Protein AF-A0A1I8ANA0-F1 (afdb_monomer_lite)

Structure (mmCIF, N/CA/C/O backbone):
data_AF-A0A1I8ANA0-F1
#
_entry.id   AF-A0A1I8ANA0-F1
#
loop_
_atom_site.group_PDB
_atom_site.id
_atom_site.type_symbol
_atom_site.label_atom_id
_atom_site.label_alt_id
_atom_site.label_comp_id
_atom_site.label_asym_id
_atom_site.label_entity_id
_atom_site.label_seq_id
_atom_site.pdbx_PDB_ins_code
_atom_site.Cartn_x
_atom_site.Cartn_y
_atom_site.Cartn_z
_atom_site.occupancy
_atom_site.B_iso_or_equiv
_atom_site.auth_seq_id
_atom_site.auth_comp_id
_atom_site.auth_asym_id
_atom_site.auth_atom_id
_atom_site.pdbx_PDB_model_num
ATOM 1 N N . LEU A 1 1 ? -6.307 -20.493 1.483 1.00 64.56 1 LEU A N 1
ATOM 2 C CA . LEU A 1 1 ? -5.227 -21.042 0.619 1.00 64.56 1 LEU A CA 1
ATOM 3 C C . LEU A 1 1 ? -5.372 -20.639 -0.848 1.00 64.56 1 LEU A C 1
ATOM 5 O O . LEU A 1 1 ? -4.423 -20.088 -1.388 1.00 64.56 1 LEU A O 1
ATOM 9 N N . LEU A 1 2 ? -6.536 -20.837 -1.482 1.00 73.88 2 LEU A N 1
ATOM 10 C CA . LEU A 1 2 ? -6.753 -20.455 -2.888 1.00 73.88 2 LEU A CA 1
ATOM 11 C C . LEU A 1 2 ? -6.460 -18.962 -3.163 1.00 73.88 2 LEU A C 1
ATOM 13 O O . LEU A 1 2 ? -5.637 -18.647 -4.017 1.00 73.88 2 LEU A O 1
ATOM 17 N N . ALA A 1 3 ? -7.072 -18.061 -2.382 1.00 73.88 3 ALA A N 1
ATOM 18 C CA . ALA A 1 3 ? -6.916 -16.607 -2.524 1.00 73.88 3 ALA A CA 1
ATOM 19 C C . ALA A 1 3 ? -5.510 -16.096 -2.170 1.00 73.88 3 ALA A C 1
ATOM 21 O O . ALA A 1 3 ? -5.015 -15.151 -2.773 1.00 73.88 3 ALA A O 1
ATOM 22 N N . TYR A 1 4 ? -4.884 -16.726 -1.173 1.00 74.56 4 TYR A N 1
ATOM 23 C CA . TYR A 1 4 ? -3.619 -16.271 -0.598 1.00 74.56 4 TYR A CA 1
ATOM 24 C C . TYR A 1 4 ? -2.387 -16.892 -1.250 1.00 74.56 4 TYR A C 1
ATOM 26 O O . TYR A 1 4 ? -1.323 -16.320 -1.128 1.00 74.56 4 TYR A O 1
ATOM 34 N N . VAL A 1 5 ? -2.484 -18.047 -1.911 1.00 77.44 5 VAL A N 1
ATOM 35 C CA . VAL A 1 5 ? -1.300 -18.761 -2.425 1.00 77.44 5 VAL A CA 1
ATOM 36 C C . VAL A 1 5 ? -1.468 -19.128 -3.891 1.00 77.44 5 VAL A C 1
ATOM 38 O O . VAL A 1 5 ? -0.645 -18.750 -4.719 1.00 77.44 5 VAL A O 1
ATOM 41 N N . PHE A 1 6 ? -2.550 -19.826 -4.238 1.00 78.06 6 PHE A N 1
ATOM 42 C CA . PHE A 1 6 ? -2.713 -20.365 -5.588 1.00 78.06 6 PHE A CA 1
ATOM 43 C C . PHE A 1 6 ? -2.855 -19.259 -6.640 1.00 78.06 6 PHE A C 1
ATOM 45 O O . PHE A 1 6 ? -2.128 -19.237 -7.632 1.00 78.06 6 PHE A O 1
ATOM 52 N N . LEU A 1 7 ? -3.753 -18.305 -6.390 1.00 80.44 7 LEU A N 1
ATOM 53 C CA . LEU A 1 7 ? -4.012 -17.195 -7.300 1.00 80.44 7 LEU A CA 1
ATOM 54 C C . LEU A 1 7 ? -2.770 -16.281 -7.440 1.00 80.44 7 LEU A C 1
ATOM 56 O O . LEU A 1 7 ? -2.364 -16.042 -8.581 1.00 80.44 7 LEU A O 1
ATOM 60 N N . PRO A 1 8 ? -2.068 -15.902 -6.348 1.00 80.62 8 PRO A N 1
ATOM 61 C CA . PRO A 1 8 ? -0.796 -15.190 -6.434 1.00 80.62 8 PRO A CA 1
ATOM 62 C C . PRO A 1 8 ? 0.287 -15.848 -7.287 1.00 80.62 8 PRO A C 1
ATOM 64 O O . PRO A 1 8 ? 0.908 -15.206 -8.138 1.00 80.62 8 PRO A O 1
ATOM 67 N N . VAL A 1 9 ? 0.500 -17.150 -7.091 1.00 80.88 9 VAL A N 1
ATOM 68 C CA . VAL A 1 9 ? 1.539 -17.903 -7.804 1.00 80.88 9 VAL A CA 1
ATOM 69 C C . VAL A 1 9 ? 1.214 -18.027 -9.292 1.00 80.88 9 VAL A C 1
ATOM 71 O O . VAL A 1 9 ? 2.098 -17.832 -10.129 1.00 80.88 9 VAL A O 1
ATOM 74 N N . MET A 1 10 ? -0.046 -18.300 -9.644 1.00 82.00 10 MET A N 1
ATOM 75 C CA . MET A 1 10 ? -0.459 -18.392 -11.047 1.00 82.00 10 MET A CA 1
ATOM 76 C C . MET A 1 10 ? -0.242 -17.079 -11.801 1.00 82.00 10 MET A C 1
ATOM 78 O O . MET A 1 10 ? 0.272 -17.084 -12.920 1.00 82.00 10 MET A O 1
ATOM 82 N N . VAL A 1 11 ? -0.608 -15.952 -11.193 1.00 81.62 11 VAL A N 1
ATOM 83 C CA . VAL A 1 11 ? -0.467 -14.632 -11.819 1.00 81.62 11 VAL A CA 1
ATOM 84 C C . VAL A 1 11 ? 1.005 -14.262 -11.954 1.00 81.62 11 VAL A C 1
ATOM 86 O O . VAL A 1 11 ? 1.422 -13.803 -13.015 1.00 81.62 11 VAL A O 1
ATOM 89 N N . PHE A 1 12 ? 1.826 -14.540 -10.940 1.00 82.06 12 PHE A N 1
ATOM 90 C CA . PHE A 1 12 ? 3.270 -14.328 -11.028 1.00 82.06 12 PHE A CA 1
ATOM 91 C C . PHE A 1 12 ? 3.913 -15.141 -12.165 1.00 82.06 12 PHE A C 1
ATOM 93 O O . PHE A 1 12 ? 4.742 -14.622 -12.916 1.00 82.06 12 PHE A O 1
ATOM 100 N N . ALA A 1 13 ? 3.490 -16.395 -12.352 1.00 81.31 13 ALA A N 1
ATOM 101 C CA . ALA A 1 13 ? 3.952 -17.229 -13.460 1.00 81.31 13 ALA A CA 1
ATOM 102 C C . ALA A 1 13 ? 3.537 -16.676 -14.836 1.00 81.31 13 ALA A C 1
ATOM 104 O O . ALA A 1 13 ? 4.264 -16.857 -15.814 1.00 81.31 13 ALA A O 1
ATOM 105 N N . GLN A 1 14 ? 2.392 -15.992 -14.929 1.00 80.62 14 GLN A N 1
ATOM 106 C CA . GLN A 1 14 ? 1.960 -15.311 -16.152 1.00 80.62 14 GLN A CA 1
ATOM 107 C C . GLN A 1 14 ? 2.733 -14.011 -16.401 1.00 80.62 14 GLN A C 1
ATOM 109 O O . GLN A 1 14 ? 3.117 -13.765 -17.540 1.00 80.62 14 GLN A O 1
ATOM 114 N N . LEU A 1 15 ? 3.010 -13.219 -15.359 1.00 77.25 15 LEU A N 1
ATOM 115 C CA . LEU A 1 15 ? 3.747 -11.951 -15.461 1.00 77.25 15 LEU A CA 1
ATOM 116 C C . LEU A 1 15 ? 5.208 -12.137 -15.889 1.00 77.25 15 LEU A C 1
ATOM 118 O O . LEU A 1 15 ? 5.789 -11.247 -16.499 1.00 77.25 15 LEU A O 1
ATOM 122 N N . ARG A 1 16 ? 5.805 -13.301 -15.612 1.00 76.50 16 ARG A N 1
ATOM 123 C CA . ARG A 1 16 ? 7.156 -13.639 -16.088 1.00 76.50 16 ARG A CA 1
ATOM 124 C C . ARG A 1 16 ? 7.235 -13.951 -17.580 1.00 76.50 16 ARG A C 1
ATOM 126 O O . ARG A 1 16 ? 8.335 -13.978 -18.128 1.00 76.50 16 ARG A O 1
ATOM 133 N N . LYS A 1 17 ? 6.111 -14.244 -18.238 1.00 78.44 17 LYS A N 1
ATOM 134 C CA . LYS A 1 17 ? 6.120 -14.543 -19.671 1.00 78.44 17 LYS A CA 1
ATOM 135 C C . LYS A 1 17 ? 6.230 -13.230 -20.451 1.00 78.44 17 LYS A C 1
ATOM 137 O O . LYS A 1 17 ? 5.488 -12.298 -20.140 1.00 78.44 17 LYS A O 1
ATOM 142 N N . PRO A 1 18 ? 7.098 -13.146 -21.473 1.00 67.00 18 PRO A N 1
ATOM 143 C CA . PRO A 1 18 ? 7.160 -11.963 -22.318 1.00 67.00 18 PRO A CA 1
ATOM 144 C C . PRO A 1 18 ? 5.791 -11.736 -22.971 1.00 67.00 18 PRO A C 1
ATOM 146 O O . PRO A 1 18 ? 5.276 -12.604 -23.675 1.00 67.00 18 PRO A O 1
ATOM 149 N N . SER A 1 19 ? 5.177 -10.585 -22.689 1.00 67.31 19 SER A N 1
ATOM 150 C CA . SER A 1 19 ? 3.893 -10.187 -23.268 1.00 67.31 19 SER A CA 1
ATOM 151 C C . SER A 1 19 ? 4.132 -9.237 -24.431 1.00 67.31 19 SER A C 1
ATOM 153 O O . SER A 1 19 ? 4.781 -8.208 -24.272 1.00 67.31 19 SER A O 1
ATOM 155 N N . THR A 1 20 ? 3.556 -9.546 -25.590 1.00 65.56 20 THR A N 1
ATOM 156 C CA . THR A 1 20 ? 3.588 -8.668 -26.770 1.00 65.56 20 THR A CA 1
ATOM 157 C C . THR A 1 20 ? 2.642 -7.469 -26.620 1.00 65.56 20 THR A C 1
ATOM 159 O O . THR A 1 20 ? 2.786 -6.482 -27.332 1.00 65.56 20 THR A O 1
ATOM 162 N N . ASN A 1 21 ? 1.667 -7.537 -25.700 1.00 81.12 21 ASN A N 1
ATOM 163 C CA . ASN A 1 21 ? 0.647 -6.504 -25.513 1.00 81.12 21 ASN A CA 1
ATOM 164 C C . ASN A 1 21 ? 0.541 -6.085 -24.038 1.00 81.12 21 ASN A C 1
ATOM 166 O O . ASN A 1 21 ? -0.034 -6.792 -23.205 1.00 81.12 21 ASN A O 1
ATOM 170 N N . ASP A 1 22 ? 1.097 -4.916 -23.726 1.00 79.38 22 ASP A N 1
ATOM 171 C CA . ASP A 1 22 ? 1.119 -4.349 -22.375 1.00 79.38 22 ASP A CA 1
ATOM 172 C C . ASP A 1 22 ? -0.280 -3.921 -21.889 1.00 79.38 22 ASP A C 1
ATOM 174 O O . ASP A 1 22 ? -0.637 -4.156 -20.736 1.00 79.38 22 ASP A O 1
ATOM 178 N N . SER A 1 23 ? -1.128 -3.384 -22.776 1.00 82.44 23 SER A N 1
ATOM 179 C CA . SER A 1 23 ? -2.500 -2.973 -22.427 1.00 82.44 23 SER A CA 1
ATOM 180 C C . SER A 1 23 ? -3.341 -4.162 -21.954 1.00 82.44 23 SER A C 1
ATOM 182 O O . SER A 1 23 ? -3.980 -4.118 -20.898 1.00 82.44 23 SER A O 1
ATOM 184 N N . LEU A 1 24 ? -3.258 -5.281 -22.681 1.00 83.69 24 LEU A N 1
ATOM 185 C CA . LEU A 1 24 ? -3.943 -6.516 -22.305 1.00 83.69 24 LEU A CA 1
ATOM 186 C C . LEU A 1 24 ? -3.445 -7.056 -20.957 1.00 83.69 24 LEU A C 1
ATOM 188 O O . LEU A 1 24 ? -4.240 -7.558 -20.162 1.00 83.69 24 LEU A O 1
ATOM 192 N N . LEU A 1 25 ? -2.142 -6.956 -20.687 1.00 82.12 25 LEU A N 1
ATOM 193 C CA . LEU A 1 25 ? -1.563 -7.396 -19.421 1.00 82.12 25 LEU A CA 1
ATOM 194 C C . LEU A 1 25 ? -2.074 -6.557 -18.242 1.00 82.12 25 LEU A C 1
ATOM 196 O O . LEU A 1 25 ? -2.475 -7.119 -17.223 1.00 82.12 25 LEU A O 1
ATOM 200 N N . ARG A 1 26 ? -2.130 -5.228 -18.394 1.00 82.31 26 ARG A N 1
ATOM 201 C CA . ARG A 1 26 ? -2.683 -4.316 -17.379 1.00 82.31 26 ARG A CA 1
ATOM 202 C C . ARG A 1 26 ? -4.150 -4.616 -17.082 1.00 82.31 26 ARG A C 1
ATOM 204 O O . ARG A 1 26 ? -4.526 -4.698 -15.915 1.00 82.31 26 ARG A O 1
ATOM 211 N N . PHE A 1 27 ? -4.958 -4.852 -18.115 1.00 86.62 27 PHE A N 1
ATOM 212 C CA . PHE A 1 27 ? -6.363 -5.226 -17.940 1.00 86.62 27 PHE A CA 1
ATOM 213 C C . PHE A 1 27 ? -6.517 -6.568 -17.205 1.00 86.62 27 PHE A C 1
ATOM 215 O O . PHE A 1 27 ? -7.325 -6.683 -16.285 1.00 86.62 27 PHE A O 1
ATOM 222 N N . LYS A 1 28 ? -5.693 -7.570 -17.543 1.00 84.88 28 LYS A N 1
ATOM 223 C CA . LYS A 1 28 ? -5.669 -8.858 -16.828 1.00 84.88 28 LYS A CA 1
ATOM 224 C C . LYS A 1 28 ? -5.299 -8.691 -15.356 1.00 84.88 28 LYS A C 1
ATOM 226 O O . LYS A 1 28 ? -5.952 -9.287 -14.506 1.00 84.88 28 LYS A O 1
ATOM 231 N N . MET A 1 29 ? -4.295 -7.871 -15.043 1.00 85.06 29 MET A N 1
ATOM 232 C CA . MET A 1 29 ? -3.923 -7.587 -13.653 1.00 85.06 29 MET A CA 1
ATOM 233 C C . MET A 1 29 ? -5.043 -6.885 -12.886 1.00 85.06 29 MET A C 1
ATOM 235 O O . MET A 1 29 ? -5.273 -7.219 -11.728 1.00 85.06 29 MET A O 1
ATOM 239 N N . LEU A 1 30 ? -5.770 -5.963 -13.523 1.00 87.56 30 LEU A N 1
ATOM 240 C CA . LEU A 1 30 ? -6.931 -5.318 -12.913 1.00 87.56 30 LEU A CA 1
ATOM 241 C C . LEU A 1 30 ? -8.040 -6.334 -12.603 1.00 87.56 30 LEU A C 1
ATOM 243 O O . LEU A 1 30 ? -8.562 -6.348 -11.491 1.00 87.56 30 LEU A O 1
ATOM 247 N N . ALA A 1 31 ? -8.361 -7.218 -13.553 1.00 87.69 31 ALA A N 1
ATOM 248 C CA . ALA A 1 31 ? -9.360 -8.269 -13.358 1.00 87.69 31 ALA A CA 1
ATOM 249 C C . ALA A 1 31 ? -8.967 -9.233 -12.224 1.00 87.69 31 ALA A C 1
ATOM 251 O O . ALA A 1 31 ? -9.788 -9.578 -11.375 1.00 87.69 31 ALA A O 1
ATOM 252 N N . VAL A 1 32 ? -7.689 -9.617 -12.172 1.00 87.06 32 VAL A N 1
ATOM 253 C CA . VAL A 1 32 ? -7.112 -10.421 -11.088 1.00 87.06 32 VAL A CA 1
ATOM 254 C C . VAL A 1 32 ? -7.221 -9.700 -9.747 1.00 87.06 32 VAL A C 1
ATOM 256 O O . VAL A 1 32 ? -7.656 -10.307 -8.772 1.00 87.06 32 VAL A O 1
ATOM 259 N N . ALA A 1 33 ? -6.854 -8.419 -9.685 1.00 87.38 33 ALA A N 1
ATOM 260 C CA . ALA A 1 33 ? -6.915 -7.635 -8.458 1.00 87.38 33 ALA A CA 1
ATOM 261 C C . ALA A 1 33 ? -8.354 -7.498 -7.945 1.00 87.38 33 ALA A C 1
ATOM 263 O O . ALA A 1 33 ? -8.588 -7.658 -6.749 1.00 87.38 33 ALA A O 1
ATOM 264 N N . ALA A 1 34 ? -9.322 -7.284 -8.843 1.00 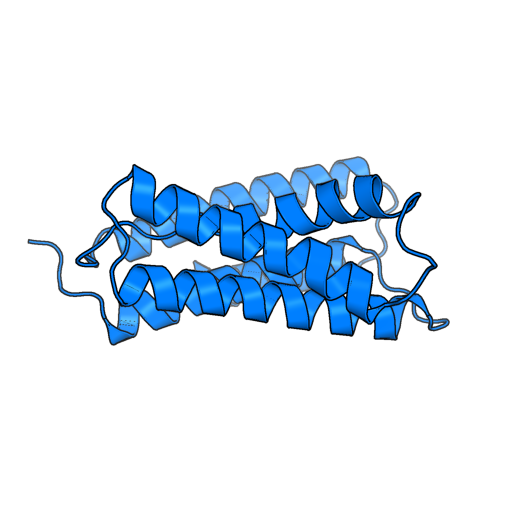89.00 34 ALA A N 1
ATOM 265 C CA . ALA A 1 34 ? -10.741 -7.250 -8.503 1.00 89.00 34 ALA A CA 1
ATOM 266 C C . ALA A 1 34 ? -11.223 -8.601 -7.951 1.00 89.00 34 ALA A C 1
ATOM 268 O O . ALA A 1 34 ? -11.793 -8.653 -6.862 1.00 89.00 34 ALA A O 1
ATOM 269 N N . GLY A 1 35 ? -10.938 -9.704 -8.651 1.00 88.88 35 GLY A N 1
ATOM 270 C CA . GLY A 1 35 ? -11.321 -11.046 -8.204 1.00 88.88 35 GLY A CA 1
ATOM 271 C C . GLY A 1 35 ? -10.679 -11.434 -6.870 1.00 88.88 35 GLY A C 1
ATOM 272 O O . GLY A 1 35 ? -11.344 -11.975 -5.988 1.00 88.88 35 GLY A O 1
ATOM 273 N N . GLN A 1 36 ? -9.400 -11.107 -6.685 1.00 87.00 36 GLN A N 1
ATOM 274 C CA . GLN A 1 36 ? -8.692 -11.352 -5.434 1.00 87.00 36 GLN A CA 1
ATOM 275 C C . GLN A 1 36 ? -9.240 -10.467 -4.306 1.00 87.00 36 GLN A C 1
ATOM 277 O O . GLN A 1 36 ? -9.445 -10.969 -3.209 1.00 87.00 36 GLN A O 1
ATOM 282 N N . GLY A 1 37 ? -9.568 -9.200 -4.571 1.00 87.00 37 GLY A N 1
ATOM 283 C CA . GLY A 1 37 ? -10.231 -8.320 -3.607 1.00 87.00 37 GLY A CA 1
ATOM 284 C C . GLY A 1 37 ? -11.568 -8.881 -3.115 1.00 87.00 37 GLY A C 1
ATOM 285 O O . GLY A 1 37 ? -11.801 -8.909 -1.911 1.00 87.00 37 GLY A O 1
ATOM 286 N N . VAL A 1 38 ? -12.399 -9.412 -4.019 1.00 88.75 38 VAL A N 1
ATOM 287 C CA . VAL A 1 38 ? -13.668 -10.073 -3.660 1.00 88.75 38 VAL A CA 1
ATOM 288 C C . VAL A 1 38 ? -13.426 -11.318 -2.804 1.00 88.75 38 VAL A C 1
ATOM 290 O O . VAL A 1 38 ? -14.053 -11.466 -1.758 1.00 88.75 38 VAL A O 1
ATOM 293 N N . LEU A 1 39 ? -12.491 -12.191 -3.197 1.00 88.31 39 LEU A N 1
ATOM 294 C CA . LEU A 1 39 ? -12.173 -13.403 -2.429 1.00 88.31 39 LEU A CA 1
ATOM 295 C C . LEU A 1 39 ? -11.650 -13.082 -1.026 1.00 88.31 39 LEU A C 1
ATOM 297 O O . LEU A 1 39 ? -12.044 -13.729 -0.061 1.00 88.31 39 LEU A O 1
ATOM 301 N N . ILE A 1 40 ? -10.749 -12.104 -0.906 1.00 86.62 40 ILE A N 1
ATOM 302 C CA . ILE A 1 40 ? -10.215 -11.678 0.390 1.00 86.62 40 ILE A CA 1
ATOM 303 C C . ILE A 1 40 ? -11.307 -11.015 1.228 1.00 86.62 40 ILE A C 1
ATOM 305 O O . ILE A 1 40 ? -11.405 -11.311 2.412 1.00 86.62 40 ILE A O 1
ATOM 309 N N . GLY A 1 41 ? -12.156 -10.180 0.626 1.00 85.69 41 GLY A N 1
ATOM 310 C CA . GLY A 1 41 ? -13.303 -9.582 1.308 1.00 85.69 41 GLY A CA 1
ATOM 311 C C . GLY A 1 41 ? -14.249 -10.636 1.882 1.00 85.69 41 GLY A C 1
ATOM 312 O O . GLY A 1 41 ? -14.635 -10.530 3.039 1.00 85.69 41 GLY A O 1
ATOM 313 N N . PHE A 1 42 ? -14.539 -11.692 1.116 1.00 86.56 42 PHE A N 1
ATOM 314 C CA . PHE A 1 42 ? -15.322 -12.834 1.592 1.00 86.56 42 PHE A CA 1
ATOM 315 C C . PHE A 1 42 ? -14.622 -13.597 2.726 1.00 86.56 42 PHE A C 1
ATOM 317 O O . PHE A 1 42 ? -15.256 -13.974 3.694 1.00 86.56 42 PHE A O 1
ATOM 324 N N . LEU A 1 43 ? -13.304 -13.805 2.663 1.00 84.12 43 LEU A N 1
ATOM 325 C CA . LEU A 1 43 ? -12.579 -14.483 3.751 1.00 84.12 43 LEU A CA 1
ATOM 326 C C . LEU A 1 43 ? -12.515 -13.662 5.043 1.00 84.12 43 LEU A C 1
ATOM 328 O O . LEU A 1 43 ? -12.339 -14.225 6.122 1.00 84.12 43 LEU A O 1
ATOM 332 N N . LEU A 1 44 ? -12.597 -12.339 4.931 1.00 82.56 44 LEU A N 1
ATOM 333 C CA . LEU A 1 44 ? -12.558 -11.432 6.069 1.00 82.56 44 LEU A CA 1
ATOM 334 C C . LEU A 1 44 ? -13.947 -11.062 6.589 1.00 82.56 44 LEU A C 1
ATOM 336 O O . LEU A 1 44 ? -14.010 -10.446 7.645 1.00 82.56 44 LEU A O 1
ATOM 340 N N . SER A 1 45 ? -15.042 -11.438 5.916 1.00 82.50 45 SER A N 1
ATOM 341 C CA . SER A 1 45 ? -16.394 -11.154 6.421 1.00 82.50 45 SER A CA 1
ATOM 342 C C . SER A 1 45 ? -16.651 -11.796 7.781 1.00 82.50 45 SER A C 1
ATOM 344 O O . SER A 1 45 ? -17.386 -11.242 8.587 1.00 82.50 45 SER A O 1
ATOM 346 N N . ASP A 1 46 ? -15.986 -12.918 8.053 1.00 77.44 46 ASP A N 1
ATOM 347 C CA . ASP A 1 46 ? -16.142 -13.681 9.294 1.00 77.44 46 ASP A CA 1
ATOM 348 C C . ASP A 1 46 ? -15.252 -13.151 10.435 1.00 77.44 46 ASP A C 1
ATOM 350 O O . ASP A 1 46 ? -15.247 -13.696 11.542 1.00 77.44 46 ASP A O 1
ATOM 354 N N . ARG A 1 47 ? -14.445 -12.112 10.171 1.00 78.12 47 ARG A N 1
ATOM 355 C CA . ARG A 1 47 ? -13.480 -11.535 11.115 1.00 78.12 47 ARG A CA 1
ATOM 356 C C . ARG A 1 47 ? -13.722 -10.040 11.283 1.00 78.12 47 ARG A C 1
ATOM 358 O O . ARG A 1 47 ? -13.578 -9.268 10.340 1.00 78.12 47 ARG A O 1
ATOM 365 N N . TYR A 1 48 ? -13.983 -9.612 12.512 1.00 79.00 48 TYR A N 1
ATOM 366 C CA . TYR A 1 48 ? -14.191 -8.204 12.835 1.00 79.00 48 TYR A CA 1
ATOM 367 C C . TYR A 1 48 ? -12.934 -7.573 13.446 1.00 79.00 48 TYR A C 1
ATOM 369 O O . TYR A 1 48 ? -12.330 -8.128 14.366 1.00 79.00 48 TYR A O 1
ATOM 377 N N . LEU A 1 49 ? -12.551 -6.392 12.953 1.00 80.62 49 LEU A N 1
ATOM 378 C CA . LEU A 1 49 ? -11.587 -5.509 13.612 1.00 80.62 49 LEU A CA 1
ATOM 379 C C . LEU A 1 49 ? -12.343 -4.386 14.319 1.00 80.62 49 LEU A C 1
ATOM 381 O O . LEU A 1 49 ? -13.297 -3.841 13.773 1.00 80.62 49 LEU A O 1
ATOM 385 N N . SER A 1 50 ? -11.870 -3.992 15.502 1.00 75.00 50 SER A N 1
ATOM 386 C CA . SER A 1 50 ? -12.487 -2.927 16.308 1.00 75.00 50 SER A CA 1
ATOM 387 C C . SER A 1 50 ? -12.533 -1.563 15.615 1.00 75.00 50 SER A C 1
ATOM 389 O O . SER A 1 50 ? -13.343 -0.717 15.984 1.00 75.00 50 SER A O 1
ATOM 391 N N . THR A 1 51 ? -11.685 -1.354 14.610 1.00 80.62 51 THR A N 1
ATOM 392 C CA . THR A 1 51 ? -11.691 -0.174 13.748 1.00 80.62 51 THR A CA 1
ATOM 393 C C . THR A 1 51 ? -11.749 -0.588 12.289 1.00 80.62 51 THR A C 1
ATOM 395 O O . THR A 1 51 ? -11.256 -1.654 11.909 1.00 80.62 51 THR A O 1
ATOM 398 N N . MET A 1 52 ? -12.251 0.309 11.444 1.00 84.38 52 MET A N 1
ATOM 399 C CA . MET A 1 52 ? -12.143 0.173 9.995 1.00 84.38 52 MET A CA 1
ATOM 400 C C . MET A 1 52 ? -10.679 -0.041 9.579 1.00 84.38 52 MET A C 1
ATOM 402 O O . MET A 1 52 ? -9.752 0.459 10.214 1.00 84.38 52 MET A O 1
ATOM 406 N N . GLN A 1 53 ? -10.459 -0.785 8.499 1.00 88.50 53 GLN A N 1
ATOM 407 C CA . GLN A 1 53 ? -9.130 -0.974 7.924 1.00 88.50 53 GLN A CA 1
ATOM 408 C C . GLN A 1 53 ? -8.718 0.220 7.039 1.00 88.50 53 GLN A C 1
ATOM 410 O O . GLN A 1 53 ? -9.549 0.721 6.274 1.00 88.50 53 GLN A O 1
ATOM 415 N N . PRO A 1 54 ? -7.450 0.673 7.081 1.00 91.00 54 PRO A N 1
ATOM 416 C CA . PRO A 1 54 ? -6.935 1.634 6.111 1.00 91.00 54 PRO A CA 1
ATOM 417 C C . PRO A 1 54 ? -7.024 1.092 4.679 1.00 91.00 54 PRO A C 1
ATOM 419 O O . PRO A 1 54 ? -6.869 -0.103 4.433 1.00 91.00 54 PRO A O 1
ATOM 422 N N . LEU A 1 55 ? -7.229 1.981 3.706 1.00 91.00 55 LEU A N 1
ATOM 423 C CA . LEU A 1 55 ? -7.316 1.598 2.296 1.00 91.00 55 LEU A CA 1
ATOM 424 C C . LEU A 1 55 ? -5.920 1.311 1.723 1.00 91.00 55 LEU A C 1
ATOM 426 O O . LEU A 1 55 ? -5.124 2.226 1.523 1.00 91.00 55 LEU A O 1
ATOM 430 N N . SER A 1 56 ? -5.629 0.048 1.409 1.00 91.06 56 SER A N 1
ATOM 431 C CA . SER A 1 56 ? -4.300 -0.422 0.971 1.00 91.06 56 SER A CA 1
ATOM 432 C C . SER A 1 56 ? -3.748 0.235 -0.301 1.00 91.06 56 SER A C 1
ATOM 434 O O . SER A 1 56 ? -2.535 0.209 -0.536 1.00 91.06 56 SER A O 1
ATOM 436 N N . PHE A 1 57 ? -4.616 0.841 -1.117 1.00 91.56 57 PHE A N 1
ATOM 437 C CA . PHE A 1 57 ? -4.241 1.529 -2.352 1.00 91.56 57 PHE A CA 1
ATOM 438 C C . PHE A 1 57 ? -3.729 2.964 -2.137 1.00 91.56 57 PHE A C 1
ATOM 440 O O . PHE A 1 57 ? -3.189 3.552 -3.073 1.00 91.56 57 PHE A O 1
ATOM 447 N N . ILE A 1 58 ? -3.862 3.544 -0.937 1.00 94.56 58 ILE A N 1
ATOM 448 C CA . ILE A 1 58 ? -3.422 4.925 -0.670 1.00 94.56 58 ILE A CA 1
ATOM 449 C C . ILE A 1 58 ? -1.915 5.069 -0.896 1.00 94.56 58 ILE A C 1
ATOM 451 O O . ILE A 1 58 ? -1.487 5.930 -1.663 1.00 94.56 58 ILE A O 1
ATOM 455 N N . THR A 1 59 ? -1.102 4.200 -0.291 1.00 94.25 59 THR A N 1
ATOM 456 C CA . THR A 1 59 ? 0.358 4.243 -0.442 1.00 94.25 59 THR A CA 1
ATOM 457 C C . THR A 1 59 ? 0.817 4.171 -1.909 1.00 94.25 59 THR A C 1
ATOM 459 O O . THR A 1 59 ? 1.600 5.036 -2.301 1.00 94.25 59 THR A O 1
ATOM 462 N N . PRO A 1 60 ? 0.360 3.230 -2.766 1.00 93.06 60 PRO A N 1
ATOM 463 C CA . PRO A 1 60 ? 0.807 3.173 -4.156 1.00 93.06 60 PRO A CA 1
ATOM 464 C C . PRO A 1 60 ? 0.292 4.348 -4.995 1.00 93.06 60 PRO A C 1
ATOM 466 O O . PRO A 1 60 ? 1.010 4.783 -5.895 1.00 93.06 60 PRO A O 1
ATOM 469 N N . ILE A 1 61 ? -0.885 4.915 -4.690 1.00 93.88 61 ILE A N 1
ATOM 470 C CA . ILE A 1 61 ? -1.330 6.171 -5.318 1.00 93.88 61 ILE A CA 1
ATOM 471 C C . ILE A 1 61 ? -0.378 7.311 -4.953 1.00 93.88 61 ILE A C 1
ATOM 473 O O . ILE A 1 61 ? 0.086 8.018 -5.846 1.00 93.88 61 ILE A O 1
ATOM 477 N N . CYS A 1 62 ? -0.041 7.470 -3.671 1.00 93.94 62 CYS A N 1
ATOM 478 C CA . CYS A 1 62 ? 0.906 8.494 -3.234 1.00 93.94 62 CYS A CA 1
ATOM 479 C C . CYS A 1 62 ? 2.273 8.306 -3.894 1.00 93.94 62 CYS A C 1
ATOM 481 O O . CYS A 1 62 ? 2.826 9.272 -4.406 1.00 93.94 62 CYS A O 1
ATOM 483 N N . ILE A 1 63 ? 2.779 7.073 -3.986 1.00 92.25 63 ILE A N 1
ATOM 484 C CA . ILE A 1 63 ? 4.015 6.776 -4.720 1.00 92.25 63 ILE A CA 1
ATOM 485 C C . ILE A 1 63 ? 3.899 7.210 -6.188 1.00 92.25 63 ILE A C 1
ATOM 487 O O . ILE A 1 63 ? 4.787 7.891 -6.686 1.00 92.25 63 ILE A O 1
ATOM 491 N N . GLY A 1 64 ? 2.815 6.858 -6.883 1.00 90.31 64 GLY A N 1
ATOM 492 C CA . GLY A 1 64 ? 2.649 7.174 -8.303 1.00 90.31 64 GLY A CA 1
ATOM 493 C C . GLY A 1 64 ? 2.472 8.666 -8.602 1.00 90.31 64 GLY A C 1
ATOM 494 O O . GLY A 1 64 ? 3.005 9.153 -9.598 1.00 90.31 64 GLY A O 1
ATOM 495 N N . VAL A 1 65 ? 1.736 9.392 -7.757 1.00 92.25 65 VAL A N 1
ATOM 496 C CA . VAL A 1 65 ? 1.428 10.820 -7.950 1.00 92.25 65 VAL A CA 1
ATOM 497 C C . VAL A 1 65 ? 2.549 11.704 -7.412 1.00 92.25 65 VAL A C 1
ATOM 499 O O . VAL A 1 65 ? 3.052 12.568 -8.126 1.00 92.25 65 VAL A O 1
ATOM 502 N N . VAL A 1 66 ? 2.981 11.484 -6.168 1.00 91.44 66 VAL A N 1
ATOM 503 C CA . VAL A 1 66 ? 3.981 12.344 -5.520 1.00 91.44 66 VAL A CA 1
ATOM 504 C C . VAL A 1 66 ? 5.347 12.183 -6.168 1.00 91.44 66 VAL A C 1
ATOM 506 O O . VAL A 1 66 ? 6.042 13.182 -6.301 1.00 91.44 66 VAL A O 1
ATOM 509 N N . ALA A 1 67 ? 5.716 10.993 -6.656 1.00 87.06 67 ALA A N 1
ATOM 510 C CA . ALA A 1 67 ? 6.969 10.837 -7.397 1.00 87.06 67 ALA A CA 1
ATOM 511 C C . ALA A 1 67 ? 7.022 11.733 -8.645 1.00 87.06 67 ALA A C 1
ATOM 513 O O . ALA A 1 67 ? 8.063 12.323 -8.915 1.00 87.06 67 ALA A O 1
ATOM 514 N N . GLN A 1 68 ? 5.904 11.887 -9.366 1.00 86.94 68 GLN A N 1
ATOM 515 C CA . GLN A 1 68 ? 5.832 12.749 -10.552 1.00 86.94 68 GLN A CA 1
ATOM 516 C C . GLN A 1 68 ? 5.864 14.234 -10.181 1.00 86.94 68 GLN A C 1
ATOM 518 O O . GLN A 1 68 ? 6.590 15.011 -10.794 1.00 86.94 68 GLN A O 1
ATOM 523 N N . LEU A 1 69 ? 5.111 14.631 -9.151 1.00 87.62 69 LEU A N 1
ATOM 524 C CA . LEU A 1 69 ? 5.059 16.025 -8.698 1.00 87.62 69 LEU A CA 1
ATOM 525 C C . LEU A 1 69 ? 6.375 16.484 -8.060 1.00 87.62 69 LEU A C 1
ATOM 527 O O . LEU A 1 69 ? 6.764 17.640 -8.194 1.00 87.62 69 LEU A O 1
ATOM 531 N N . ALA A 1 70 ? 7.066 15.586 -7.361 1.00 82.38 70 ALA A N 1
ATOM 532 C CA . ALA A 1 70 ? 8.297 15.898 -6.653 1.00 82.38 70 ALA A CA 1
ATOM 533 C C . ALA A 1 70 ? 9.540 15.872 -7.559 1.00 82.38 70 ALA A C 1
ATOM 535 O O . ALA A 1 70 ? 10.582 16.392 -7.159 1.00 82.38 70 ALA A O 1
ATOM 536 N N . GLN A 1 71 ? 9.438 15.315 -8.772 1.00 77.38 71 GLN A N 1
ATOM 537 C CA . GLN A 1 71 ? 10.559 15.168 -9.705 1.00 77.38 71 GLN A CA 1
ATOM 538 C C . GLN A 1 71 ? 11.189 16.512 -10.101 1.00 77.38 71 GLN A C 1
ATOM 540 O O . GLN A 1 71 ? 12.400 16.594 -10.269 1.00 77.38 71 GLN A O 1
ATOM 545 N N . SER A 1 72 ? 10.397 17.581 -10.218 1.00 75.12 72 SER A N 1
ATOM 546 C CA . SER A 1 72 ? 10.901 18.918 -10.567 1.00 75.12 72 SER A CA 1
ATOM 547 C C . SER A 1 72 ? 11.540 19.666 -9.392 1.00 75.12 72 SER A C 1
ATOM 549 O O . SER A 1 72 ? 12.296 20.609 -9.609 1.00 75.12 72 SER A O 1
ATOM 551 N N . SER A 1 73 ? 11.239 19.266 -8.152 1.00 73.06 73 SER A N 1
ATOM 552 C CA . SER A 1 73 ? 11.591 20.022 -6.944 1.00 73.06 73 SER A CA 1
ATOM 553 C C . SER A 1 73 ? 12.641 19.331 -6.068 1.00 73.06 73 SER A C 1
ATOM 555 O O . SER A 1 73 ? 13.274 19.987 -5.240 1.00 73.06 73 SER A O 1
ATOM 557 N N . ILE A 1 74 ? 12.833 18.018 -6.221 1.00 75.31 74 ILE A N 1
ATOM 558 C CA . ILE A 1 74 ? 13.811 17.229 -5.470 1.00 75.31 74 ILE A CA 1
ATOM 559 C C . ILE A 1 74 ? 15.014 16.958 -6.377 1.00 75.31 74 ILE A C 1
ATOM 561 O O . ILE A 1 74 ? 14.874 16.294 -7.394 1.00 75.31 74 ILE A O 1
ATOM 565 N N . GLN A 1 75 ? 16.201 17.442 -5.991 1.00 64.50 75 GLN A N 1
ATOM 566 C CA . GLN A 1 75 ? 17.477 17.261 -6.711 1.00 64.50 75 GLN A CA 1
ATOM 567 C C . GLN A 1 75 ? 17.980 15.799 -6.709 1.00 64.50 75 GLN A C 1
ATOM 569 O O . GLN A 1 75 ? 19.032 15.513 -6.139 1.00 64.50 75 GLN A O 1
ATOM 574 N N . ASP A 1 76 ? 17.205 14.853 -7.246 1.00 67.00 76 ASP A N 1
ATOM 575 C CA . ASP A 1 76 ? 17.522 13.420 -7.409 1.00 67.00 76 ASP A CA 1
ATOM 576 C C . ASP A 1 76 ? 18.020 12.680 -6.150 1.00 67.00 76 ASP A C 1
ATOM 578 O O . ASP A 1 76 ? 18.485 11.535 -6.196 1.00 67.00 76 ASP A O 1
ATOM 582 N N . LYS A 1 77 ? 17.878 13.289 -4.967 1.00 80.69 77 LYS A N 1
ATOM 583 C CA . LYS A 1 77 ? 18.210 12.656 -3.693 1.00 80.69 77 LYS A CA 1
ATOM 584 C C . LYS A 1 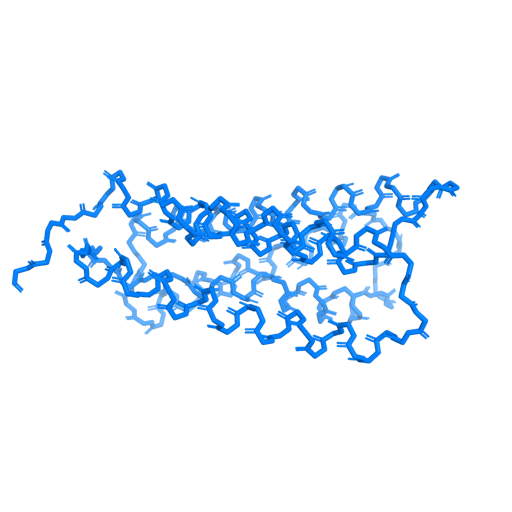77 ? 17.167 11.587 -3.411 1.00 80.69 77 LYS A C 1
ATOM 586 O O . LYS A 1 77 ? 16.052 11.881 -2.982 1.00 80.69 77 LYS A O 1
ATOM 591 N N . ARG A 1 78 ? 17.557 10.325 -3.613 1.00 78.75 78 ARG A N 1
ATOM 592 C CA . ARG A 1 78 ? 16.713 9.139 -3.382 1.00 78.75 78 ARG A CA 1
ATOM 593 C C . ARG A 1 78 ? 15.969 9.204 -2.049 1.00 78.75 78 ARG A C 1
ATOM 595 O O . ARG A 1 78 ? 14.767 8.970 -2.011 1.00 78.75 78 ARG A O 1
ATOM 602 N N . THR A 1 79 ? 16.656 9.573 -0.968 1.00 84.69 79 THR A N 1
ATOM 603 C CA . THR A 1 79 ? 16.075 9.699 0.380 1.00 84.69 79 THR A CA 1
ATOM 604 C C . THR A 1 79 ? 14.927 10.704 0.446 1.00 84.69 79 THR A C 1
ATOM 606 O O . THR A 1 79 ? 13.918 10.430 1.089 1.00 84.69 79 THR A O 1
ATOM 609 N N . SER A 1 80 ? 15.038 11.831 -0.256 1.00 86.38 80 SER A N 1
ATOM 610 C CA . SER A 1 80 ? 13.986 12.844 -0.332 1.00 86.38 80 SER A CA 1
ATOM 611 C C . SER A 1 80 ? 12.772 12.348 -1.123 1.00 86.38 80 SER A C 1
ATOM 613 O O . SER A 1 80 ? 11.647 12.598 -0.704 1.00 86.38 80 SER A O 1
ATOM 615 N N . ILE A 1 81 ? 12.975 11.580 -2.202 1.00 85.81 81 ILE A N 1
ATOM 616 C CA . ILE A 1 81 ? 11.874 10.948 -2.956 1.00 85.81 81 ILE A CA 1
ATOM 617 C C . ILE A 1 81 ? 11.145 9.917 -2.083 1.00 85.81 81 ILE A C 1
ATOM 619 O O . ILE A 1 81 ? 9.915 9.921 -2.030 1.00 85.81 81 ILE A O 1
ATOM 623 N N . PHE A 1 82 ? 11.885 9.071 -1.354 1.00 88.62 82 PHE A N 1
ATOM 624 C CA . PHE A 1 82 ? 11.300 8.117 -0.403 1.00 88.62 82 PHE A CA 1
ATOM 625 C C . PHE A 1 82 ? 10.479 8.826 0.672 1.00 88.62 82 PHE A C 1
ATOM 627 O O . PHE A 1 82 ? 9.328 8.459 0.902 1.00 88.62 82 PHE A O 1
ATOM 634 N N . ALA A 1 83 ? 11.057 9.848 1.307 1.00 90.88 83 ALA A N 1
ATOM 635 C CA . ALA A 1 83 ? 10.389 10.614 2.349 1.00 90.88 83 ALA A CA 1
ATOM 636 C C . ALA A 1 83 ? 9.119 11.295 1.821 1.00 90.88 83 ALA A C 1
ATOM 638 O O . ALA A 1 83 ? 8.082 11.226 2.472 1.00 90.88 83 ALA A O 1
ATOM 639 N N . ALA A 1 84 ? 9.165 11.881 0.621 1.00 91.75 84 ALA A N 1
ATOM 640 C CA . ALA A 1 84 ? 8.003 12.509 0.005 1.00 91.75 84 ALA A CA 1
ATOM 641 C C . ALA A 1 84 ? 6.894 11.489 -0.307 1.00 91.75 84 ALA A C 1
ATOM 643 O O . ALA A 1 84 ? 5.750 11.678 0.101 1.00 91.75 84 ALA A O 1
ATOM 644 N N . CYS A 1 85 ? 7.216 10.383 -0.982 1.00 92.69 85 CYS A N 1
ATOM 645 C CA . CYS A 1 85 ? 6.222 9.396 -1.415 1.00 92.69 85 CYS A CA 1
ATOM 646 C C . CYS A 1 85 ?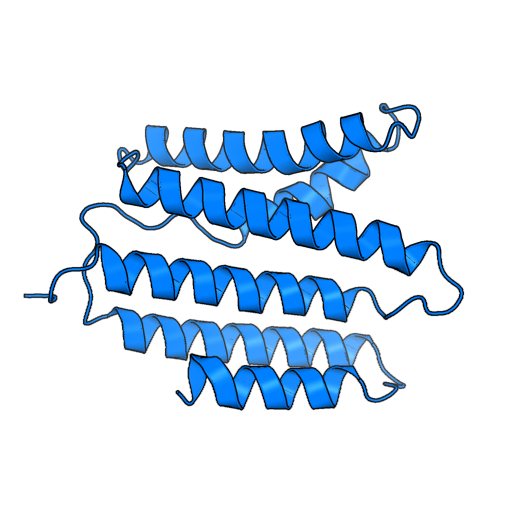 5.610 8.616 -0.244 1.00 92.69 85 CYS A C 1
ATOM 648 O O . CYS A 1 85 ? 4.396 8.449 -0.162 1.00 92.69 85 CYS A O 1
ATOM 650 N N . LEU A 1 86 ? 6.448 8.130 0.672 1.00 95.44 86 LEU A N 1
ATOM 651 C CA . LEU A 1 86 ? 5.998 7.306 1.795 1.00 95.44 86 LEU A CA 1
ATOM 652 C C . LEU A 1 86 ? 5.443 8.162 2.928 1.00 95.44 86 LEU A C 1
ATOM 654 O O . LEU A 1 86 ? 4.440 7.793 3.532 1.00 95.44 86 LEU A O 1
ATOM 658 N N . GLY A 1 87 ? 6.060 9.318 3.185 1.00 94.44 87 GLY A N 1
ATOM 659 C CA . GLY A 1 87 ? 5.586 10.269 4.184 1.00 94.44 87 GLY A CA 1
ATOM 660 C C . GLY A 1 87 ? 4.213 10.824 3.828 1.00 94.44 87 GLY A C 1
ATOM 661 O O . GLY A 1 87 ? 3.342 10.849 4.689 1.00 94.44 87 GLY A O 1
ATOM 662 N N . SER A 1 88 ? 3.973 11.183 2.561 1.00 95.19 88 SER A N 1
ATOM 663 C CA . SER A 1 88 ? 2.637 11.608 2.113 1.00 95.19 88 SER A CA 1
ATOM 664 C C . SER A 1 88 ? 1.597 10.489 2.214 1.00 95.19 88 SER A C 1
ATOM 666 O O . SER A 1 88 ? 0.493 10.742 2.687 1.00 95.19 88 SER A O 1
ATOM 668 N N . GLY A 1 89 ? 1.948 9.250 1.850 1.00 95.50 89 GLY A N 1
ATOM 669 C CA . GLY A 1 89 ? 1.059 8.095 1.999 1.00 95.50 89 GLY A CA 1
ATOM 670 C C . GLY A 1 89 ? 0.682 7.818 3.455 1.00 95.50 89 GLY A C 1
ATOM 671 O O . GLY A 1 89 ? -0.498 7.670 3.771 1.00 95.50 89 GLY A O 1
ATOM 672 N N . LEU A 1 90 ? 1.667 7.801 4.356 1.00 96.75 90 LEU A N 1
ATOM 673 C CA . LEU A 1 90 ? 1.431 7.604 5.785 1.00 96.75 90 LEU A CA 1
ATOM 674 C C . LEU A 1 90 ? 0.643 8.771 6.394 1.00 96.75 90 LEU A C 1
ATOM 676 O O . LEU A 1 90 ? -0.300 8.543 7.148 1.00 96.75 90 LEU A O 1
ATOM 680 N N . ALA A 1 91 ? 0.979 10.011 6.032 1.00 96.88 91 ALA A N 1
ATOM 681 C CA . ALA A 1 91 ? 0.246 11.191 6.477 1.00 96.88 91 ALA A CA 1
ATOM 682 C C . ALA A 1 91 ? -1.220 11.134 6.033 1.00 96.88 91 ALA A C 1
ATOM 684 O O . ALA A 1 91 ? -2.108 11.367 6.847 1.00 96.88 91 ALA A O 1
ATOM 685 N N . LEU A 1 92 ? -1.491 10.756 4.780 1.00 96.69 92 LEU A N 1
ATOM 686 C CA . LEU A 1 92 ? -2.855 10.627 4.275 1.00 96.69 92 LEU A CA 1
ATOM 687 C C . LEU A 1 92 ? -3.630 9.521 5.004 1.00 96.69 92 LEU A C 1
ATOM 689 O O . LEU A 1 92 ? -4.790 9.725 5.356 1.00 96.69 92 LEU A O 1
ATOM 693 N N . HIS A 1 93 ? -2.989 8.390 5.316 1.00 96.62 93 HIS A N 1
ATOM 694 C CA . HIS A 1 93 ? -3.591 7.374 6.180 1.00 96.62 93 HIS A CA 1
ATOM 695 C C . HIS A 1 93 ? -3.962 7.926 7.558 1.00 96.62 93 HIS A C 1
ATOM 697 O O . HIS A 1 93 ? -5.078 7.684 8.017 1.00 96.62 93 HIS A O 1
ATOM 703 N N . VAL A 1 94 ? -3.062 8.658 8.215 1.00 96.25 94 VAL A N 1
ATOM 704 C CA . VAL A 1 94 ? -3.321 9.240 9.541 1.00 96.25 94 VAL A CA 1
ATOM 705 C C . VAL A 1 94 ? -4.450 10.267 9.475 1.00 96.25 94 VAL A C 1
ATOM 707 O O . VAL A 1 94 ? -5.373 10.197 10.281 1.00 96.25 94 VAL A O 1
ATOM 710 N N . VAL A 1 95 ? -4.429 11.169 8.490 1.00 96.88 95 VAL A N 1
ATOM 711 C CA . VAL A 1 95 ? -5.475 12.184 8.295 1.00 96.88 95 VAL A CA 1
ATOM 712 C C . VAL A 1 95 ? -6.838 11.529 8.083 1.00 96.88 95 VAL A C 1
ATOM 714 O O . VAL A 1 95 ? -7.796 11.902 8.752 1.00 96.88 95 VAL A O 1
ATOM 717 N N . LEU A 1 96 ? -6.935 10.516 7.219 1.00 95.19 96 LEU A N 1
ATOM 718 C CA . LEU A 1 96 ? -8.195 9.800 7.002 1.00 95.19 96 LEU A CA 1
ATOM 719 C C . LEU A 1 96 ? -8.650 9.043 8.251 1.00 95.19 96 LEU A C 1
ATOM 721 O O . LEU A 1 96 ? -9.831 9.071 8.581 1.00 95.19 96 LEU A O 1
ATOM 725 N N . GLY A 1 97 ? -7.723 8.418 8.981 1.00 94.44 97 GLY A N 1
ATOM 726 C CA . GLY A 1 97 ? -8.033 7.742 10.239 1.00 94.44 97 GLY A CA 1
ATOM 727 C C . GLY A 1 97 ? -8.592 8.705 11.290 1.00 94.44 97 GLY A C 1
ATOM 728 O O . GLY A 1 97 ? -9.548 8.363 11.980 1.00 94.44 97 GLY A O 1
ATOM 729 N N . LEU A 1 98 ? -8.043 9.922 11.372 1.00 94.62 98 LEU A N 1
ATOM 730 C CA . LEU A 1 98 ? -8.536 10.987 12.249 1.00 94.62 98 LEU A CA 1
ATOM 731 C C . LEU A 1 98 ? -9.920 11.485 11.824 1.00 94.62 98 LEU A C 1
ATOM 733 O O . LEU A 1 98 ? -10.828 11.522 12.648 1.00 94.62 98 LEU A O 1
ATOM 737 N N . VAL A 1 99 ? -10.094 11.833 10.544 1.00 95.50 99 VAL A N 1
ATOM 738 C CA . VAL A 1 99 ? -11.357 12.374 10.008 1.00 95.50 99 VAL A CA 1
ATOM 739 C C . VAL A 1 99 ? -12.505 11.374 10.152 1.00 95.50 99 VAL A C 1
ATOM 741 O O . VAL A 1 99 ? -13.625 11.769 10.459 1.00 95.50 99 VAL A O 1
ATOM 744 N N . LEU A 1 100 ? -12.233 10.081 9.963 1.00 93.12 100 LEU A N 1
ATOM 745 C CA . LEU A 1 100 ? -13.234 9.019 10.086 1.00 93.12 100 LEU A CA 1
ATOM 746 C C . LEU A 1 100 ? -13.436 8.537 11.535 1.00 93.12 100 LEU A C 1
ATOM 748 O O . LEU A 1 100 ? -14.293 7.687 11.777 1.00 93.12 100 LEU A O 1
ATOM 752 N N . GLY A 1 101 ? -12.645 9.029 12.496 1.00 91.31 101 GLY A N 1
ATOM 753 C CA . GLY A 1 101 ? -12.679 8.562 13.886 1.00 91.31 101 GLY A CA 1
ATOM 754 C C . GLY A 1 101 ? -12.243 7.100 14.058 1.00 91.31 101 GLY A C 1
ATOM 755 O O . GLY A 1 101 ? -12.654 6.443 15.007 1.00 91.31 101 GLY A O 1
ATOM 756 N N . GLN A 1 102 ? -11.434 6.575 13.133 1.00 92.00 102 GLN A N 1
ATOM 757 C CA . GLN A 1 102 ? -11.005 5.168 13.067 1.00 92.00 102 GLN A CA 1
ATOM 758 C C . GLN A 1 102 ? -9.531 4.972 13.447 1.00 92.00 102 GLN A C 1
ATOM 760 O O . GLN A 1 102 ? -8.963 3.909 13.197 1.00 92.00 102 GLN A O 1
ATOM 765 N N . LEU A 1 103 ? -8.884 5.988 14.030 1.00 89.69 103 LEU A N 1
ATOM 766 C CA . LEU A 1 103 ? -7.467 5.951 14.394 1.00 89.69 103 LEU A CA 1
ATOM 767 C C . LEU A 1 103 ? -7.212 5.080 15.642 1.00 89.69 103 LEU A C 1
ATOM 769 O O . LEU A 1 103 ? -6.879 5.576 16.714 1.00 89.69 103 LEU A O 1
ATOM 773 N N . GLY A 1 104 ? -7.385 3.767 15.504 1.00 91.50 104 GLY A N 1
ATOM 774 C CA . GLY A 1 104 ? -7.042 2.773 16.519 1.00 91.50 104 GLY A CA 1
ATOM 775 C C . GLY A 1 104 ? -5.688 2.108 16.277 1.00 91.50 104 GLY A C 1
ATOM 776 O O . GLY A 1 104 ? -5.025 2.324 15.259 1.00 91.50 104 GLY A O 1
ATOM 777 N N . PHE A 1 105 ? -5.293 1.235 17.206 1.00 91.94 105 PHE A N 1
ATOM 778 C CA . PHE A 1 105 ? -4.041 0.480 17.115 1.00 91.94 105 PHE A CA 1
ATOM 779 C C . PHE A 1 105 ? -3.968 -0.393 15.851 1.00 91.94 105 PHE A C 1
ATOM 781 O O . PHE A 1 105 ? -2.981 -0.330 15.122 1.00 91.94 105 PHE A O 1
ATOM 788 N N . SER A 1 106 ? -5.025 -1.154 15.549 1.00 92.12 106 SER A N 1
ATOM 789 C CA . SER A 1 106 ? -5.128 -1.992 14.342 1.00 92.12 106 SER A CA 1
ATOM 790 C C . SER A 1 106 ? -5.023 -1.172 13.055 1.00 92.12 106 SER A C 1
ATOM 792 O O . SER A 1 106 ? -4.324 -1.580 12.127 1.00 92.12 106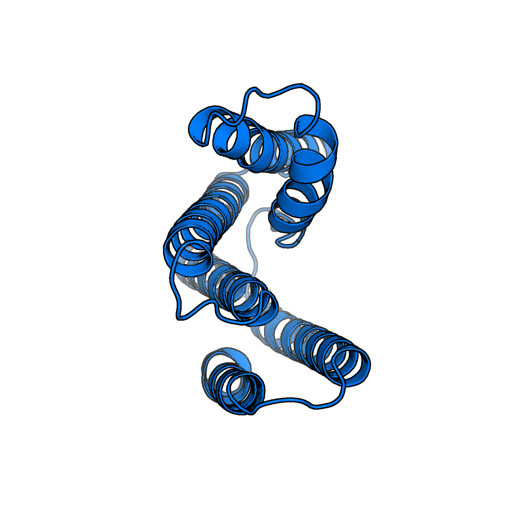 SER A O 1
ATOM 794 N N . TYR A 1 107 ? -5.661 0.003 13.012 1.00 94.25 107 TYR A N 1
ATOM 795 C CA . TYR A 1 107 ? -5.576 0.924 11.878 1.00 94.25 107 TYR A CA 1
ATOM 796 C C . TYR A 1 107 ? -4.141 1.418 11.662 1.00 94.25 107 TYR A C 1
ATOM 798 O O . TYR A 1 107 ? -3.605 1.306 10.559 1.00 94.25 107 TYR A O 1
ATOM 806 N N . LEU A 1 108 ? -3.502 1.942 12.714 1.00 94.56 108 LEU A N 1
ATOM 807 C CA . LEU A 1 108 ? -2.139 2.476 12.639 1.00 94.56 108 LEU A CA 1
ATOM 808 C C . LEU A 1 108 ? -1.118 1.393 12.290 1.00 94.56 108 LEU A C 1
ATOM 810 O O . LEU A 1 108 ? -0.252 1.621 11.447 1.00 94.56 108 LEU A O 1
ATOM 814 N N . LEU A 1 109 ? -1.246 0.206 12.887 1.00 95.31 109 LEU A N 1
ATOM 815 C CA . LEU A 1 109 ? -0.398 -0.937 12.570 1.00 95.31 109 LEU A CA 1
ATOM 816 C C . LEU A 1 109 ? -0.505 -1.302 11.086 1.00 95.31 109 LEU A C 1
ATOM 818 O O . LEU A 1 109 ? 0.517 -1.468 10.421 1.00 95.31 109 LEU A O 1
ATOM 822 N N . LEU A 1 110 ? -1.724 -1.382 10.543 1.00 94.88 110 LEU A N 1
ATOM 823 C CA . LEU A 1 110 ? -1.923 -1.739 9.142 1.00 94.88 110 LEU A CA 1
ATOM 824 C C . LEU A 1 110 ? -1.445 -0.629 8.186 1.00 94.88 110 LEU A C 1
ATOM 826 O O . LEU A 1 110 ? -0.819 -0.931 7.172 1.00 94.88 110 LEU A O 1
ATOM 830 N N . ALA A 1 111 ? -1.634 0.647 8.537 1.00 96.19 111 ALA A N 1
ATOM 831 C CA . ALA A 1 111 ? -1.105 1.781 7.776 1.00 96.19 111 ALA A CA 1
ATOM 832 C C . ALA A 1 111 ? 0.437 1.797 7.743 1.00 96.19 111 ALA A C 1
ATOM 834 O O . ALA A 1 111 ? 1.044 2.054 6.697 1.00 96.19 111 ALA A O 1
ATOM 835 N N . LEU A 1 112 ? 1.086 1.475 8.868 1.00 96.62 112 LEU A N 1
ATOM 836 C CA . LEU A 1 112 ? 2.540 1.323 8.942 1.00 96.62 112 LEU A CA 1
ATOM 837 C C . LEU A 1 112 ? 3.026 0.130 8.118 1.00 96.62 112 LEU A C 1
ATOM 839 O O . LEU A 1 112 ? 4.016 0.261 7.401 1.00 96.62 112 LEU A O 1
ATOM 843 N N . LEU A 1 113 ? 2.321 -1.003 8.160 1.00 97.06 113 LEU A N 1
ATOM 844 C CA . LEU A 1 113 ? 2.642 -2.167 7.334 1.00 97.06 113 LEU A CA 1
ATOM 845 C C . LEU A 1 113 ? 2.531 -1.848 5.839 1.00 97.06 113 LEU A C 1
ATOM 847 O O . LEU A 1 113 ? 3.453 -2.163 5.093 1.00 97.06 113 LEU A O 1
ATOM 851 N N . TYR A 1 114 ? 1.476 -1.164 5.389 1.00 96.50 114 TYR A N 1
ATOM 852 C CA . TYR A 1 114 ? 1.361 -0.728 3.990 1.00 96.50 114 TYR A CA 1
ATOM 853 C C . TYR A 1 114 ? 2.478 0.233 3.583 1.00 96.50 114 TYR A C 1
ATOM 855 O O . TYR A 1 114 ? 3.076 0.080 2.516 1.00 96.50 114 TYR A O 1
ATOM 863 N N . THR A 1 115 ? 2.842 1.161 4.469 1.00 96.56 115 THR A N 1
ATOM 864 C CA . THR A 1 115 ? 3.983 2.058 4.252 1.00 96.56 115 THR A CA 1
ATOM 865 C C . THR A 1 115 ? 5.299 1.276 4.154 1.00 96.56 115 THR A C 1
ATOM 867 O O . THR A 1 115 ? 6.103 1.540 3.260 1.00 96.56 115 THR A O 1
ATOM 870 N N . ALA A 1 116 ? 5.509 0.269 5.008 1.00 96.62 116 ALA A N 1
ATOM 871 C CA . ALA A 1 116 ? 6.682 -0.602 4.969 1.00 96.62 116 ALA A CA 1
ATOM 872 C C . ALA A 1 116 ? 6.734 -1.450 3.688 1.00 96.62 116 ALA A C 1
ATOM 874 O O . ALA A 1 116 ? 7.790 -1.567 3.066 1.00 96.62 116 ALA A O 1
ATOM 875 N N . VAL A 1 117 ? 5.595 -1.983 3.235 1.00 96.62 117 VAL A N 1
ATOM 876 C CA . VAL A 1 117 ? 5.487 -2.677 1.944 1.00 96.62 117 VAL A CA 1
ATOM 877 C C . VAL A 1 117 ? 5.833 -1.730 0.793 1.00 96.62 117 VAL A C 1
ATOM 879 O O . VAL A 1 117 ? 6.593 -2.107 -0.102 1.00 96.62 117 VAL A O 1
ATOM 882 N N . GLY A 1 118 ? 5.346 -0.487 0.829 1.00 94.56 118 GLY A N 1
ATOM 883 C CA . GLY A 1 118 ? 5.694 0.558 -0.137 1.00 94.56 118 GLY A CA 1
ATOM 884 C C . GLY A 1 118 ? 7.191 0.864 -0.151 1.00 94.56 118 GLY A C 1
ATOM 885 O O . GLY A 1 118 ? 7.803 0.905 -1.219 1.00 94.56 118 GLY A O 1
ATOM 886 N N . PHE A 1 119 ? 7.803 0.995 1.029 1.00 94.62 119 PHE A N 1
ATOM 887 C CA . PHE A 1 119 ? 9.244 1.191 1.179 1.00 94.62 119 PHE A CA 1
ATOM 888 C C . PHE A 1 119 ? 10.036 0.041 0.561 1.00 94.62 119 PHE A C 1
ATOM 890 O O . PHE A 1 119 ? 10.871 0.277 -0.311 1.00 94.62 119 PHE A O 1
ATOM 897 N N . CYS A 1 120 ? 9.743 -1.202 0.949 1.00 94.25 120 CYS A N 1
ATOM 898 C CA . CYS A 1 120 ? 10.407 -2.387 0.410 1.00 94.25 120 CYS A CA 1
ATOM 899 C C . CYS A 1 120 ? 10.242 -2.487 -1.112 1.00 94.25 120 CYS A C 1
ATOM 901 O O . CYS A 1 120 ? 11.213 -2.748 -1.820 1.00 94.25 120 CYS A O 1
ATOM 903 N N . THR A 1 121 ? 9.039 -2.220 -1.626 1.00 93.00 121 THR A N 1
ATOM 904 C CA . THR A 1 121 ? 8.755 -2.239 -3.067 1.00 93.00 121 THR A CA 1
ATOM 905 C C . THR A 1 121 ? 9.614 -1.220 -3.810 1.00 93.00 121 THR A C 1
ATOM 907 O O . THR A 1 121 ? 10.246 -1.572 -4.802 1.00 93.00 121 THR A O 1
ATOM 910 N N . LEU A 1 122 ? 9.699 0.019 -3.317 1.00 90.56 122 LEU A N 1
ATOM 911 C CA . LEU A 1 122 ? 10.529 1.061 -3.923 1.00 90.56 122 LEU A CA 1
ATOM 912 C C . LEU A 1 122 ? 12.031 0.752 -3.831 1.00 90.56 122 LEU A C 1
ATOM 914 O O . LEU A 1 122 ? 12.757 0.979 -4.797 1.00 90.56 122 LEU A O 1
ATOM 918 N N . GLN A 1 123 ? 12.507 0.204 -2.708 1.00 90.56 123 GLN A N 1
ATOM 919 C CA . GLN A 1 123 ? 13.905 -0.220 -2.558 1.00 90.56 123 GLN A CA 1
ATOM 920 C C . GLN A 1 123 ? 14.277 -1.287 -3.594 1.00 90.56 123 GLN A C 1
ATOM 922 O O . GLN A 1 123 ? 15.299 -1.179 -4.274 1.00 90.56 123 GLN A O 1
ATOM 927 N N . ILE A 1 124 ? 13.422 -2.300 -3.749 1.00 89.31 124 ILE A N 1
ATOM 928 C CA . ILE A 1 124 ? 13.598 -3.369 -4.734 1.00 89.31 124 ILE A CA 1
ATOM 929 C C . ILE A 1 124 ? 13.530 -2.790 -6.155 1.00 89.31 124 ILE A C 1
ATOM 931 O O . ILE A 1 124 ? 14.408 -3.074 -6.969 1.00 89.31 124 ILE A O 1
ATOM 935 N N . PHE A 1 125 ? 12.537 -1.947 -6.443 1.00 87.25 125 PHE A N 1
ATOM 936 C CA . PHE A 1 125 ? 12.373 -1.297 -7.742 1.00 87.25 125 PHE A CA 1
ATOM 937 C C . PHE A 1 125 ? 13.633 -0.529 -8.152 1.00 87.25 125 PHE A C 1
ATOM 939 O O . PHE A 1 125 ? 14.202 -0.810 -9.203 1.00 87.25 125 PHE A O 1
ATOM 946 N N . PHE A 1 126 ? 14.142 0.371 -7.306 1.00 84.06 126 PHE A N 1
ATOM 947 C CA . PHE A 1 126 ? 15.345 1.142 -7.629 1.00 84.06 126 PHE A CA 1
ATOM 948 C C . PHE A 1 126 ? 16.610 0.286 -7.722 1.00 84.06 126 PHE A C 1
ATOM 950 O O . PHE A 1 126 ? 17.489 0.595 -8.527 1.00 84.06 126 PHE A O 1
ATOM 957 N N . LYS A 1 127 ? 16.716 -0.789 -6.928 1.00 84.88 127 LYS A N 1
ATOM 958 C CA . LYS A 1 127 ? 17.855 -1.713 -6.989 1.00 84.88 127 LYS A CA 1
ATOM 959 C C . LYS A 1 127 ? 17.939 -2.429 -8.338 1.00 84.88 127 LYS A C 1
ATOM 961 O O . LYS A 1 127 ? 19.032 -2.577 -8.871 1.00 84.88 127 LYS A O 1
ATOM 966 N N . PHE A 1 128 ? 16.806 -2.878 -8.873 1.00 80.69 128 PHE A N 1
ATOM 967 C CA . PHE A 1 128 ? 16.769 -3.704 -10.084 1.00 80.69 128 PHE A CA 1
ATOM 968 C C . PHE A 1 128 ? 16.520 -2.911 -11.370 1.00 80.69 128 PHE A C 1
ATOM 970 O O . PHE A 1 128 ? 16.964 -3.344 -12.430 1.00 80.69 128 PHE A O 1
ATOM 977 N N . MET A 1 129 ? 15.890 -1.738 -11.296 1.00 73.31 129 MET A N 1
ATOM 978 C CA . MET A 1 129 ? 15.750 -0.835 -12.444 1.00 73.31 129 MET A CA 1
ATOM 979 C C . MET A 1 129 ? 17.106 -0.291 -12.919 1.00 73.31 129 MET A C 1
ATOM 981 O O . MET A 1 129 ? 17.278 -0.025 -14.100 1.00 73.31 129 MET A O 1
ATOM 985 N N . ALA A 1 130 ? 18.080 -0.160 -12.015 1.00 64.69 130 ALA A N 1
ATOM 986 C CA . ALA A 1 130 ? 19.442 0.258 -12.350 1.00 64.69 130 ALA A CA 1
ATOM 987 C C . ALA A 1 130 ? 20.330 -0.884 -12.894 1.00 64.69 130 ALA A C 1
ATOM 989 O O . ALA A 1 130 ? 21.525 -0.675 -13.080 1.00 64.69 130 ALA A O 1
ATOM 990 N N . SER A 1 131 ? 19.783 -2.089 -13.097 1.00 62.78 131 SER A N 1
ATOM 991 C CA . SER A 1 131 ? 20.526 -3.262 -13.576 1.00 62.78 131 SER A CA 1
ATOM 992 C C . SER A 1 131 ? 20.121 -3.644 -15.000 1.00 62.78 131 SER A C 1
ATOM 994 O O . SER A 1 131 ? 18.979 -3.412 -15.392 1.00 62.78 131 SER A O 1
ATOM 996 N N . ASP A 1 132 ? 21.002 -4.340 -15.727 1.00 55.19 132 ASP A N 1
ATOM 997 C CA . ASP A 1 132 ? 20.717 -4.914 -17.060 1.00 55.19 132 ASP A CA 1
ATOM 998 C C . ASP A 1 132 ? 19.553 -5.932 -17.061 1.00 55.19 132 ASP A C 1
ATOM 1000 O O . ASP A 1 132 ? 19.081 -6.360 -18.111 1.00 55.19 132 ASP A O 1
ATOM 1004 N N . TYR A 1 133 ? 19.054 -6.303 -15.876 1.00 57.62 133 TYR A N 1
ATOM 1005 C CA . TYR A 1 133 ? 17.917 -7.196 -15.649 1.00 57.62 133 TYR A CA 1
ATOM 1006 C C . TYR A 1 133 ? 16.636 -6.440 -15.282 1.00 57.62 133 TYR A C 1
ATOM 1008 O O . TYR A 1 133 ? 15.821 -6.969 -14.517 1.00 57.62 133 TYR A O 1
ATOM 1016 N N . ALA A 1 134 ? 16.466 -5.211 -15.782 1.00 60.59 134 ALA A N 1
ATOM 1017 C CA . ALA A 1 134 ? 15.285 -4.390 -15.543 1.00 60.59 134 ALA A CA 1
ATOM 1018 C C . ALA A 1 134 ? 14.009 -5.202 -15.815 1.00 60.59 134 ALA A C 1
ATOM 1020 O O . ALA A 1 134 ? 13.654 -5.514 -16.953 1.00 60.59 134 ALA A O 1
ATOM 1021 N N . GLN A 1 135 ? 13.339 -5.596 -14.733 1.00 65.75 135 GLN A N 1
ATOM 1022 C CA . GLN A 1 135 ? 12.078 -6.307 -14.824 1.00 65.75 135 GLN A CA 1
ATOM 1023 C C . GLN A 1 135 ? 10.973 -5.306 -15.155 1.00 65.75 135 GLN A C 1
ATOM 1025 O O . GLN A 1 135 ? 11.048 -4.142 -14.745 1.00 65.75 135 GLN A O 1
ATOM 1030 N N . PRO A 1 136 ? 9.909 -5.743 -15.837 1.00 72.56 136 PRO A N 1
ATOM 1031 C CA . PRO A 1 136 ? 8.774 -4.876 -16.076 1.00 72.56 136 PRO A CA 1
ATOM 1032 C C . PRO A 1 136 ? 8.182 -4.329 -14.767 1.00 72.56 136 PRO A C 1
ATOM 1034 O O . PRO A 1 136 ? 7.962 -5.074 -13.807 1.00 72.56 136 PRO A O 1
ATOM 1037 N N . THR A 1 137 ? 7.852 -3.033 -14.745 1.00 81.06 137 THR A N 1
ATOM 1038 C CA . THR A 1 137 ? 7.345 -2.317 -13.557 1.00 81.06 137 THR A CA 1
ATOM 1039 C C . THR A 1 137 ? 6.149 -3.007 -12.891 1.00 81.06 137 THR A C 1
ATOM 1041 O O . THR A 1 137 ? 5.990 -2.966 -11.669 1.00 81.06 137 THR A O 1
ATOM 1044 N N . HIS A 1 138 ? 5.326 -3.696 -13.685 1.00 81.69 138 HIS A N 1
ATOM 1045 C CA . HIS A 1 138 ? 4.151 -4.417 -13.211 1.00 81.69 138 HIS A CA 1
ATOM 1046 C C . HIS A 1 138 ? 4.461 -5.536 -12.206 1.00 81.69 138 HIS A C 1
ATOM 1048 O O . HIS A 1 138 ? 3.622 -5.836 -11.361 1.00 81.69 138 HIS A O 1
ATOM 1054 N N . ILE A 1 139 ? 5.664 -6.124 -12.230 1.00 84.56 139 ILE A N 1
ATOM 1055 C CA . ILE A 1 139 ? 6.056 -7.158 -11.262 1.00 84.56 139 ILE A CA 1
ATOM 1056 C C . ILE A 1 139 ? 6.168 -6.562 -9.852 1.00 84.56 139 ILE A C 1
ATOM 1058 O O . ILE A 1 139 ? 5.723 -7.180 -8.886 1.00 84.56 139 ILE A O 1
ATOM 1062 N N . TYR A 1 140 ? 6.694 -5.341 -9.722 1.00 88.94 140 TYR A N 1
ATOM 1063 C CA . TYR A 1 140 ? 6.797 -4.659 -8.428 1.00 88.94 140 TYR A CA 1
ATOM 1064 C C . TYR A 1 140 ? 5.430 -4.189 -7.924 1.00 88.94 140 TYR A C 1
ATOM 1066 O O . TYR A 1 140 ? 5.135 -4.333 -6.740 1.00 88.94 140 TYR A O 1
ATOM 1074 N N . GLN A 1 141 ? 4.568 -3.700 -8.823 1.00 88.88 141 GLN A N 1
ATOM 1075 C CA . GLN A 1 141 ? 3.177 -3.358 -8.493 1.00 88.88 141 GLN A CA 1
ATOM 1076 C C . GLN A 1 141 ? 2.412 -4.584 -7.978 1.00 88.88 141 GLN A C 1
ATOM 1078 O O . GLN A 1 141 ? 1.712 -4.512 -6.969 1.00 88.88 141 GLN A O 1
ATOM 1083 N N . TYR A 1 142 ? 2.599 -5.731 -8.633 1.00 88.44 142 TYR A N 1
ATOM 1084 C CA . TYR A 1 142 ? 1.993 -6.987 -8.211 1.00 88.44 142 TYR A CA 1
ATOM 1085 C C . TYR A 1 142 ? 2.556 -7.502 -6.878 1.00 88.44 142 TYR A C 1
ATOM 1087 O O . TYR A 1 142 ? 1.808 -7.982 -6.025 1.00 88.44 142 TYR A O 1
ATOM 1095 N N 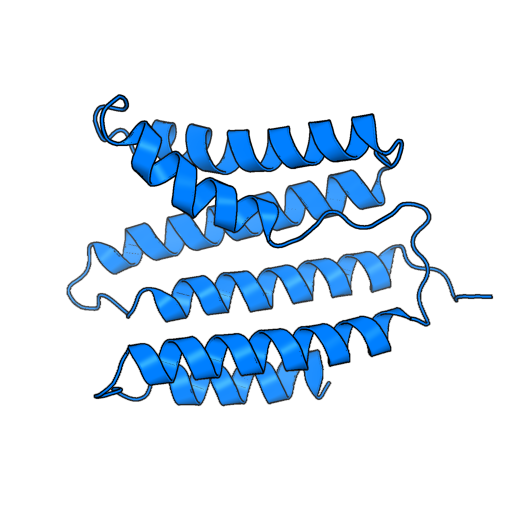. GLY A 1 143 ? 3.867 -7.351 -6.669 1.00 89.75 143 GLY A N 1
ATOM 1096 C CA . GLY A 1 143 ? 4.529 -7.658 -5.403 1.00 89.75 143 GLY A CA 1
ATOM 1097 C C . GLY A 1 143 ? 3.972 -6.835 -4.240 1.00 89.75 143 GLY A C 1
ATOM 1098 O O . GLY A 1 143 ? 3.627 -7.411 -3.208 1.00 89.75 143 GLY A O 1
ATOM 1099 N N . TYR A 1 144 ? 3.801 -5.520 -4.433 1.00 93.06 144 TYR A N 1
ATOM 1100 C CA . TYR A 1 144 ? 3.140 -4.642 -3.461 1.00 93.06 144 TYR A CA 1
ATOM 1101 C C . TYR A 1 144 ? 1.737 -5.154 -3.127 1.00 93.06 144 TYR A C 1
ATOM 1103 O O . TYR A 1 144 ? 1.398 -5.315 -1.957 1.00 93.06 144 TYR A O 1
ATOM 1111 N N . PHE A 1 145 ? 0.933 -5.446 -4.153 1.00 91.94 145 PHE A N 1
ATOM 1112 C CA . PHE A 1 145 ? -0.442 -5.912 -3.987 1.00 91.94 145 PHE A CA 1
ATOM 1113 C C . PHE A 1 145 ? -0.526 -7.192 -3.143 1.00 91.94 145 PHE A C 1
ATOM 1115 O O . PHE A 1 145 ? -1.287 -7.248 -2.176 1.00 91.94 145 PHE A O 1
ATOM 1122 N N . CYS A 1 146 ? 0.302 -8.195 -3.449 1.00 91.06 146 CYS A N 1
ATOM 1123 C CA . CYS A 1 146 ? 0.349 -9.436 -2.675 1.00 91.06 146 CYS A CA 1
ATOM 1124 C C . CYS A 1 146 ? 0.794 -9.193 -1.228 1.00 91.06 146 CYS A C 1
ATOM 1126 O O . CYS A 1 146 ? 0.172 -9.698 -0.295 1.00 91.06 146 CYS A O 1
ATOM 1128 N N . ALA A 1 147 ? 1.849 -8.401 -1.031 1.00 93.38 147 ALA A N 1
ATOM 1129 C CA . ALA A 1 147 ? 2.372 -8.100 0.295 1.00 93.38 147 ALA A CA 1
ATOM 1130 C C . ALA A 1 147 ? 1.357 -7.331 1.157 1.00 93.38 147 ALA A C 1
ATOM 1132 O O . ALA A 1 147 ? 1.174 -7.674 2.322 1.00 93.38 147 ALA A O 1
ATOM 1133 N N . ALA A 1 148 ? 0.629 -6.369 0.584 1.00 93.56 148 ALA A N 1
ATOM 1134 C CA . ALA A 1 148 ? -0.440 -5.657 1.281 1.00 93.56 148 ALA A CA 1
ATOM 1135 C C . ALA A 1 148 ? -1.571 -6.606 1.718 1.00 93.56 148 ALA A C 1
ATOM 1137 O O . ALA A 1 148 ? -2.041 -6.525 2.853 1.00 93.56 148 ALA A O 1
ATOM 1138 N N . ILE A 1 149 ? -1.961 -7.555 0.861 1.00 91.75 149 ILE A N 1
ATOM 1139 C CA . ILE A 1 149 ? -2.958 -8.580 1.206 1.00 91.75 149 ILE A CA 1
ATOM 1140 C C . ILE A 1 149 ? -2.466 -9.481 2.342 1.00 91.75 149 ILE A C 1
ATOM 1142 O O . ILE A 1 149 ? -3.241 -9.805 3.242 1.00 91.75 149 ILE A O 1
ATOM 1146 N N . TYR A 1 150 ? -1.187 -9.862 2.347 1.00 91.94 150 TYR A N 1
ATOM 1147 C CA . TYR A 1 150 ? -0.618 -10.638 3.448 1.00 91.94 150 TYR A CA 1
ATOM 1148 C C . TYR A 1 150 ? -0.551 -9.848 4.754 1.00 91.94 150 TYR A C 1
ATOM 1150 O O . TYR A 1 150 ? -0.871 -10.403 5.801 1.00 91.94 150 TYR A O 1
ATOM 1158 N N . CYS A 1 151 ? -0.202 -8.559 4.714 1.00 93.75 151 CYS A N 1
ATOM 1159 C CA . CYS A 1 151 ? -0.256 -7.694 5.893 1.00 93.75 151 CYS A CA 1
ATOM 1160 C C . CYS A 1 151 ? -1.677 -7.607 6.461 1.00 93.75 151 CYS A C 1
ATOM 1162 O O . CYS A 1 151 ? -1.861 -7.708 7.671 1.00 93.75 151 CYS A O 1
ATOM 1164 N N . GLN A 1 152 ? -2.681 -7.479 5.592 1.00 91.38 152 GLN A N 1
ATOM 1165 C CA . GLN A 1 152 ? -4.084 -7.476 5.996 1.00 91.38 152 GLN A CA 1
ATOM 1166 C C . GLN A 1 152 ? -4.476 -8.811 6.639 1.00 91.38 152 GLN A C 1
ATOM 1168 O O . GLN A 1 152 ? -4.997 -8.824 7.750 1.00 91.38 152 GLN A O 1
ATOM 1173 N N . ALA A 1 153 ? -4.150 -9.938 6.002 1.00 89.38 153 ALA A N 1
ATOM 1174 C CA . ALA A 1 153 ? -4.410 -11.265 6.556 1.00 89.38 153 ALA A CA 1
ATOM 1175 C C . ALA A 1 153 ? -3.749 -11.467 7.927 1.00 89.38 153 ALA A C 1
ATOM 1177 O O . ALA A 1 153 ? -4.385 -11.978 8.845 1.00 89.38 153 ALA A O 1
ATOM 1178 N N . LEU A 1 154 ? -2.496 -11.028 8.078 1.00 91.00 154 LEU A N 1
ATOM 1179 C CA . LEU A 1 154 ? -1.751 -11.099 9.332 1.00 91.00 154 LEU A CA 1
ATOM 1180 C C . LEU A 1 154 ? -2.448 -10.304 10.443 1.00 91.00 154 LEU A C 1
ATOM 1182 O O . LEU A 1 154 ? -2.654 -10.831 11.531 1.00 91.00 154 LEU A O 1
ATOM 1186 N N . VAL A 1 155 ? -2.841 -9.057 10.173 1.00 92.19 155 VAL A N 1
ATOM 1187 C CA . VAL A 1 155 ? -3.498 -8.199 11.171 1.00 92.19 155 VAL A CA 1
ATOM 1188 C C . VAL A 1 155 ? -4.865 -8.752 11.572 1.00 92.19 155 VAL A C 1
ATOM 1190 O O . VAL A 1 155 ? -5.151 -8.831 12.762 1.00 92.19 155 VAL A O 1
ATOM 1193 N N . PHE A 1 156 ? 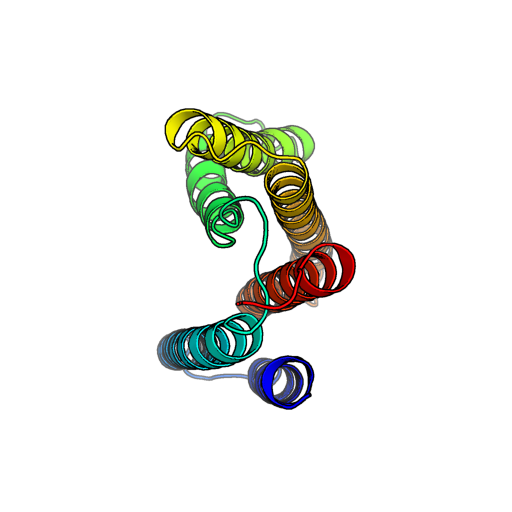-5.686 -9.192 10.616 1.00 89.56 156 PHE A N 1
ATOM 1194 C CA . PHE A 1 156 ? -6.983 -9.810 10.916 1.00 89.56 156 PHE A CA 1
ATOM 1195 C C . PHE A 1 156 ? -6.842 -11.144 11.657 1.00 89.56 156 PHE A C 1
ATOM 1197 O O . PHE A 1 156 ? -7.667 -11.462 12.507 1.00 89.56 156 PHE A O 1
ATOM 1204 N N . PHE A 1 157 ? -5.798 -11.922 11.374 1.00 87.81 157 PHE A N 1
ATOM 1205 C CA . PHE A 1 157 ? -5.532 -13.156 12.106 1.00 87.81 157 PHE A CA 1
ATOM 1206 C C . PHE A 1 157 ? -5.126 -12.889 13.561 1.00 87.81 157 PHE A C 1
ATOM 1208 O O . PHE A 1 157 ? -5.591 -13.585 14.459 1.00 87.81 157 PHE A O 1
ATOM 1215 N N . LEU A 1 158 ? -4.274 -11.885 13.795 1.00 89.44 158 LEU A N 1
ATOM 1216 C CA . LEU A 1 158 ? -3.750 -11.566 15.126 1.00 89.44 158 LEU A CA 1
ATOM 1217 C C . LEU A 1 158 ? -4.739 -10.786 15.998 1.00 89.44 158 LEU A C 1
ATOM 1219 O O . LEU A 1 158 ? -4.767 -10.990 17.208 1.00 89.44 158 LEU A O 1
ATOM 1223 N N . LEU A 1 159 ? -5.504 -9.868 15.402 1.00 90.19 159 LEU A N 1
ATOM 1224 C CA . LEU A 1 159 ? -6.327 -8.892 16.124 1.00 90.19 159 LEU A CA 1
ATOM 1225 C C . LEU A 1 159 ? -7.828 -9.014 15.829 1.00 90.19 159 LEU A C 1
ATOM 1227 O O . LEU A 1 159 ? -8.621 -8.325 16.465 1.00 90.19 159 LEU A O 1
ATOM 1231 N N . GLY A 1 160 ? -8.227 -9.838 14.856 1.00 85.44 160 GLY A N 1
ATOM 1232 C CA . GLY A 1 160 ? -9.625 -9.992 14.459 1.00 85.44 160 GLY A CA 1
ATOM 1233 C C . GLY A 1 160 ? -10.379 -10.995 15.329 1.00 85.44 160 GLY A C 1
ATOM 1234 O O . GLY A 1 160 ? -9.969 -12.155 15.450 1.00 85.44 160 GLY A O 1
ATOM 1235 N N . GLY A 1 161 ? -11.509 -10.561 15.884 1.00 82.75 161 GLY A N 1
ATOM 1236 C CA . GLY A 1 161 ? -12.469 -11.420 16.583 1.00 82.75 161 GLY A CA 1
ATOM 1237 C C . GLY A 1 161 ? -13.451 -12.103 15.620 1.00 82.75 161 GLY A C 1
ATOM 1238 O O . GLY A 1 161 ? -13.496 -11.730 14.445 1.00 82.75 161 GLY A O 1
ATOM 1239 N N . PRO A 1 162 ? -14.219 -13.109 16.078 1.00 76.19 162 PRO A N 1
ATOM 1240 C CA . PRO A 1 162 ? -15.343 -13.638 15.306 1.00 76.19 162 PRO A CA 1
ATOM 1241 C C . PRO A 1 162 ? -16.379 -12.531 15.062 1.00 76.19 162 PRO A C 1
ATOM 1243 O O . PRO A 1 162 ? -16.631 -11.721 15.952 1.00 76.19 162 PRO A O 1
ATOM 1246 N N . ALA A 1 163 ? -16.937 -12.475 13.853 1.00 68.12 163 ALA A N 1
ATOM 1247 C CA . ALA A 1 163 ? -18.117 -11.658 13.585 1.00 68.12 163 ALA A CA 1
ATOM 1248 C C . ALA A 1 163 ? -19.338 -12.296 14.281 1.00 68.12 163 ALA A C 1
ATOM 1250 O O . ALA A 1 163 ? -19.559 -13.498 14.118 1.00 68.12 163 ALA A O 1
ATOM 1251 N N . GLU A 1 164 ? -20.065 -11.520 15.093 1.00 57.03 164 GLU A N 1
ATOM 1252 C CA . GLU A 1 164 ? -21.342 -11.927 15.716 1.00 57.03 164 GLU A CA 1
ATOM 1253 C C . GLU A 1 164 ? -22.521 -11.801 14.745 1.00 57.03 164 GLU A C 1
ATOM 1255 O O . GLU A 1 164 ? -22.536 -10.827 13.953 1.00 57.03 164 GLU A O 1
#

Organism: NCBI:txid37863

pLDDT: mean 85.53, std 9.29, range [55.19, 97.06]

Secondary structure (DSSP, 8-state):
-IIIIIHHHHHHHHHTSPPS-HHHHHHHHHHHHHHHHHHHHHHHTTEE-SSPPP-TTHHHHHHHHHHHHHTTTS-S-HHHHHHHHHHHHHHHHHHHHHHTT---HHHHHHHHHHHHHHHHHHHHHHHHHTSTT---HHHHHHHHHHHHHHHHHHHHHHHPEEP-

Sequence (164 aa):
LLAYVFLPVMVFAQLRKPSTNDSLLRFKMLAVAAGQGVLIGFLLSDRYLSTMQPLSFITPICIGVVAQLAQSSIQDKRTSIFAACLGSGLALHVVLGLVLGQLGFSYLLLALLYTAVGFCTLQIFFKFMASDYAQPTHIYQYGYFCAAIYCQALVFFLLGGPAE

Radius of gyration: 16.92 Å; chains: 1; bounding box: 42×41×44 Å

Foldseek 3Di:
DCLQPVLLVVLLVVLPDDDPDPVVNVVVVVVSLVVSVVVLCVVCVFWDFPFDAFDLCLLVVLLVPQLVVCVVPDPPPPVVSLCRSLVNSLVVLCVVCVVVVRPDPLRNQLSVQSSVLSVVLVVVQVVQCPDPNNRPNVSSVSSSSSSSSVSVVVSRVVRIDGDD

InterPro domains:
  IPR008574 Interactor of ZYG-11, nematodes [PF05884] (2-160)